Protein AF-A0A1C2C6I6-F1 (afdb_monomer_lite)

Secondary structure (DSSP, 8-state):
-HHHHHHHHHHHHHHHHHHHHHHHHHHHHHHHHHHHHHHHHHHHHHHHHHHHHHHHHHHHT---------EEE-TTT--EEETT-SB-TTT--B--

Sequence (96 aa):
MQLAILIVLILIAVVIAPWSIGVVIAAAAIYGVYLVAATVLAGVVFIIVAIWMFFTQKAKCEKPEEIHGERKACKYCQAEIAASTTYCKNCGQANT

pLDDT: mean 83.41, std 13.33, range [43.78, 96.44]

Structure (mmCIF, N/CA/C/O backbone):
data_AF-A0A1C2C6I6-F1
#
_entry.id   AF-A0A1C2C6I6-F1
#
loop_
_atom_site.group_PDB
_atom_site.id
_atom_site.type_symbol
_atom_site.label_atom_id
_atom_site.label_alt_id
_atom_site.label_comp_id
_atom_site.label_asym_id
_atom_site.label_entity_id
_atom_site.label_seq_id
_atom_site.pdbx_PDB_ins_code
_atom_site.Cartn_x
_atom_site.Cartn_y
_atom_site.Cartn_z
_atom_site.occupancy
_atom_site.B_iso_or_equiv
_atom_site.auth_seq_id
_atom_site.auth_comp_id
_atom_site.auth_asym_id
_atom_site.auth_atom_id
_atom_site.pdbx_PDB_model_num
ATOM 1 N N . MET A 1 1 ? 24.016 -6.792 -47.421 1.00 79.50 1 MET A N 1
ATOM 2 C CA . MET A 1 1 ? 22.615 -6.688 -46.949 1.00 79.50 1 MET A CA 1
ATOM 3 C C . MET A 1 1 ? 22.498 -6.897 -45.437 1.00 79.50 1 MET A C 1
ATOM 5 O O . MET A 1 1 ? 21.989 -6.022 -44.758 1.00 79.50 1 MET A O 1
ATOM 9 N N . GLN A 1 2 ? 23.024 -7.993 -44.882 1.00 85.00 2 GLN A N 1
ATOM 10 C CA . GLN A 1 2 ? 22.872 -8.338 -43.458 1.00 85.00 2 GLN A CA 1
ATOM 11 C C . GLN A 1 2 ? 23.664 -7.446 -42.474 1.00 85.00 2 GLN A C 1
ATOM 13 O O . GLN A 1 2 ? 23.216 -7.193 -41.362 1.00 85.00 2 GLN A O 1
ATOM 18 N N . LEU A 1 3 ? 24.814 -6.904 -42.890 1.00 92.56 3 LEU A N 1
ATOM 19 C CA . LEU A 1 3 ? 25.593 -5.966 -42.067 1.00 92.56 3 LEU A CA 1
ATOM 20 C C . LEU A 1 3 ? 24.816 -4.684 -41.731 1.00 92.56 3 LEU A C 1
ATOM 22 O O . LEU A 1 3 ? 24.904 -4.190 -40.613 1.00 92.56 3 LEU A O 1
ATOM 26 N N . ALA A 1 4 ? 24.014 -4.177 -42.672 1.00 93.12 4 ALA A N 1
ATOM 27 C CA . ALA A 1 4 ? 23.242 -2.956 -42.469 1.00 93.12 4 ALA A CA 1
ATOM 28 C C . ALA A 1 4 ? 22.178 -3.133 -41.377 1.00 93.12 4 ALA A C 1
ATOM 30 O O . ALA A 1 4 ? 22.053 -2.280 -40.503 1.00 93.12 4 ALA A O 1
ATOM 31 N N . ILE A 1 5 ? 21.459 -4.263 -41.375 1.00 95.31 5 ILE A N 1
ATOM 32 C CA . ILE A 1 5 ? 20.430 -4.508 -40.357 1.00 95.31 5 ILE A CA 1
ATOM 33 C C . ILE A 1 5 ? 21.036 -4.722 -38.967 1.00 95.31 5 ILE A C 1
ATOM 35 O O . ILE A 1 5 ? 20.479 -4.259 -37.976 1.00 95.31 5 ILE A O 1
ATOM 39 N N . LEU A 1 6 ? 22.213 -5.346 -38.891 1.00 95.00 6 LEU A N 1
ATOM 40 C CA . LEU A 1 6 ? 22.908 -5.573 -37.626 1.00 95.00 6 LEU A CA 1
ATOM 41 C C . LEU A 1 6 ? 23.368 -4.247 -36.998 1.00 95.00 6 LEU A C 1
ATOM 43 O O . LEU A 1 6 ? 23.156 -4.026 -35.807 1.00 95.00 6 LEU A O 1
ATOM 47 N N . ILE A 1 7 ? 23.910 -3.330 -37.805 1.00 95.88 7 ILE A N 1
ATOM 48 C CA . ILE A 1 7 ? 24.303 -1.988 -37.347 1.00 95.88 7 ILE A CA 1
ATOM 49 C C . ILE A 1 7 ? 23.093 -1.212 -36.816 1.00 95.88 7 ILE A C 1
ATOM 51 O O . ILE A 1 7 ? 23.177 -0.610 -35.747 1.00 95.88 7 ILE A O 1
ATOM 55 N N . VAL A 1 8 ? 21.962 -1.254 -37.525 1.00 95.81 8 VAL A N 1
ATOM 56 C CA . VAL A 1 8 ? 20.733 -0.565 -37.102 1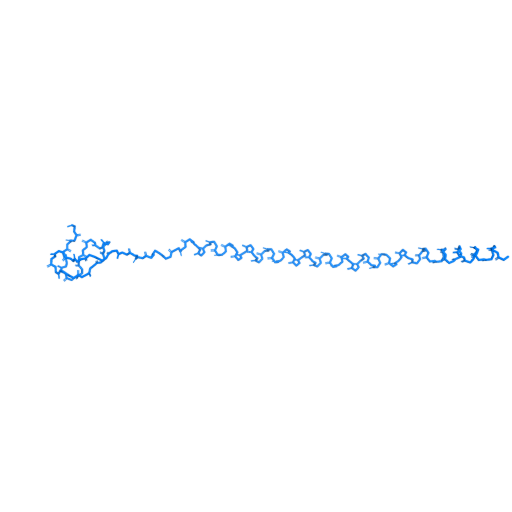.00 95.81 8 VAL A CA 1
ATOM 57 C C . VAL A 1 8 ? 20.226 -1.106 -35.763 1.00 95.81 8 VAL A C 1
ATOM 59 O O . VAL A 1 8 ? 19.880 -0.321 -34.883 1.00 95.81 8 VAL A O 1
ATOM 62 N N . LEU A 1 9 ? 20.232 -2.428 -35.570 1.00 94.12 9 LEU A N 1
ATOM 63 C CA . LEU A 1 9 ? 19.804 -3.047 -34.311 1.00 94.12 9 LEU A CA 1
ATOM 64 C C . LEU A 1 9 ? 20.692 -2.641 -33.129 1.00 94.12 9 LEU A C 1
ATOM 66 O O . LEU A 1 9 ? 20.172 -2.331 -32.058 1.00 94.12 9 LEU A O 1
ATOM 70 N N . ILE A 1 10 ? 22.013 -2.585 -33.325 1.00 95.38 10 ILE A N 1
ATOM 71 C CA . ILE A 1 10 ? 22.948 -2.108 -32.294 1.00 95.38 10 ILE A CA 1
ATOM 72 C C . ILE A 1 10 ? 22.679 -0.639 -31.963 1.00 95.38 10 ILE A C 1
ATOM 74 O O . ILE A 1 10 ? 22.634 -0.275 -30.792 1.00 95.38 10 ILE A O 1
ATOM 78 N N . LEU A 1 11 ? 22.452 0.200 -32.975 1.00 95.00 11 LEU A N 1
ATOM 79 C CA . LEU A 1 11 ? 22.135 1.616 -32.786 1.00 95.00 11 LEU A CA 1
ATOM 80 C C . LEU A 1 11 ? 20.870 1.805 -31.943 1.00 95.00 11 LEU A C 1
ATOM 82 O O . LEU A 1 11 ? 20.884 2.563 -30.975 1.00 95.00 11 LEU A O 1
ATOM 86 N N . ILE A 1 12 ? 19.802 1.072 -32.264 1.00 94.31 12 ILE A N 1
ATOM 87 C CA . ILE A 1 12 ? 18.552 1.106 -31.496 1.00 94.31 12 ILE A CA 1
ATOM 88 C C . ILE A 1 12 ? 18.797 0.636 -30.059 1.00 94.31 12 ILE A C 1
ATOM 90 O O . ILE A 1 12 ? 18.341 1.290 -29.124 1.00 94.31 12 ILE A O 1
ATOM 94 N N . ALA A 1 13 ? 19.547 -0.450 -29.864 1.00 92.38 13 ALA A N 1
ATOM 95 C CA . ALA A 1 13 ? 19.861 -0.961 -28.533 1.00 92.38 13 ALA A CA 1
ATOM 96 C C . ALA A 1 13 ? 20.647 0.059 -27.690 1.00 92.38 13 ALA A C 1
ATOM 98 O O . ALA A 1 13 ? 20.307 0.279 -26.530 1.00 92.38 13 ALA A O 1
ATOM 99 N N . VAL A 1 14 ? 21.649 0.724 -28.274 1.00 95.06 14 VAL A N 1
ATOM 100 C CA . VAL A 1 14 ? 22.473 1.735 -27.589 1.00 95.06 14 VAL A CA 1
ATOM 101 C C . VAL A 1 14 ? 21.670 2.990 -27.246 1.00 95.06 14 VAL A C 1
ATOM 103 O O . VAL A 1 14 ? 21.900 3.584 -26.198 1.00 95.06 14 VAL A O 1
ATOM 106 N N . VAL A 1 15 ? 20.713 3.384 -28.088 1.00 94.38 15 VAL A N 1
ATOM 107 C CA . VAL A 1 15 ? 19.847 4.544 -27.825 1.00 94.38 15 VAL A CA 1
ATOM 108 C C . VAL A 1 15 ? 18.758 4.216 -26.795 1.00 94.38 15 VAL A C 1
ATOM 110 O O . VAL A 1 15 ? 18.479 5.031 -25.917 1.00 94.38 15 VAL A O 1
ATOM 113 N N . ILE A 1 16 ? 18.160 3.021 -26.856 1.00 93.88 16 ILE A N 1
ATOM 114 C CA . ILE A 1 16 ? 17.079 2.608 -25.945 1.00 93.88 16 ILE A CA 1
ATOM 115 C C . ILE A 1 16 ? 17.601 2.252 -24.548 1.00 93.88 16 ILE A C 1
ATOM 117 O O . ILE A 1 16 ? 16.928 2.552 -23.560 1.00 93.88 16 ILE A O 1
ATOM 121 N N . ALA A 1 17 ? 18.777 1.630 -24.435 1.00 89.12 17 ALA A N 1
ATOM 122 C CA . ALA A 1 17 ? 19.322 1.167 -23.157 1.00 89.12 17 ALA A CA 1
ATOM 123 C C . ALA A 1 17 ? 19.427 2.258 -22.065 1.00 89.12 17 ALA A C 1
ATOM 125 O O . ALA A 1 17 ? 18.976 2.005 -20.951 1.00 89.12 17 ALA A O 1
ATOM 126 N N . PRO A 1 18 ? 19.953 3.472 -22.320 1.00 90.75 18 PRO A N 1
ATOM 127 C CA . PRO A 1 18 ? 19.988 4.523 -21.304 1.00 90.75 18 PRO A CA 1
ATOM 128 C C . PRO A 1 18 ? 18.606 5.130 -21.020 1.00 90.75 18 PRO A C 1
ATOM 130 O O . PRO A 1 18 ? 18.355 5.580 -19.903 1.00 90.75 18 PRO A O 1
ATOM 133 N N . TRP A 1 19 ? 17.686 5.121 -21.990 1.00 90.25 19 TRP A N 1
ATOM 134 C CA . TRP A 1 19 ? 16.335 5.657 -21.797 1.00 90.25 19 TRP A CA 1
ATOM 135 C C . TRP A 1 19 ? 15.470 4.750 -20.910 1.00 90.25 19 TRP A C 1
ATOM 137 O O . TRP A 1 19 ? 14.711 5.243 -20.072 1.00 90.25 19 TRP A O 1
ATOM 147 N N . SER A 1 20 ? 15.633 3.427 -21.019 1.00 89.94 20 SER A N 1
ATOM 148 C CA . SER A 1 20 ? 14.884 2.463 -20.202 1.00 89.94 20 SER A CA 1
ATOM 149 C C . SER A 1 20 ? 15.214 2.562 -18.708 1.00 89.94 20 SER A C 1
ATOM 151 O O . SER A 1 20 ? 14.328 2.352 -17.882 1.00 89.94 20 SER A O 1
ATOM 153 N N . ILE A 1 21 ? 16.434 2.977 -18.345 1.00 89.00 21 ILE A N 1
ATOM 154 C CA . ILE A 1 21 ? 16.832 3.203 -16.946 1.00 89.00 21 ILE A CA 1
ATOM 155 C C . ILE A 1 21 ? 15.941 4.269 -16.293 1.00 89.00 21 ILE A C 1
ATOM 157 O O . ILE A 1 21 ? 15.435 4.063 -15.190 1.00 89.00 21 ILE A O 1
ATOM 161 N N . GLY A 1 22 ? 15.686 5.383 -16.987 1.00 87.81 22 GLY A N 1
ATOM 162 C CA . GLY A 1 22 ? 14.812 6.444 -16.478 1.00 87.81 22 GLY A CA 1
ATOM 163 C C . GLY A 1 22 ? 13.369 5.974 -16.282 1.00 87.81 22 GLY A C 1
ATOM 164 O O . GLY A 1 22 ? 12.754 6.266 -15.255 1.00 87.81 22 GLY A O 1
ATOM 165 N N . VAL A 1 23 ? 12.849 5.184 -17.227 1.00 89.50 23 VAL A N 1
ATOM 166 C CA . VAL A 1 23 ? 11.495 4.610 -17.148 1.00 89.50 23 VAL A CA 1
ATOM 167 C C . VAL A 1 23 ? 11.362 3.671 -15.946 1.00 89.50 23 VAL A C 1
ATOM 169 O O . VAL A 1 23 ? 10.370 3.744 -15.221 1.00 89.50 23 VAL A O 1
ATOM 172 N N . VAL A 1 24 ? 12.371 2.833 -15.686 1.00 90.69 24 VAL A N 1
ATOM 173 C CA . VAL A 1 24 ? 12.374 1.911 -14.539 1.00 90.69 24 VAL A CA 1
ATOM 174 C C . VAL A 1 24 ? 12.391 2.672 -13.212 1.00 90.69 24 VAL A C 1
ATOM 176 O O . VAL A 1 24 ? 11.642 2.317 -12.304 1.00 90.69 24 VAL A O 1
ATOM 179 N N . ILE A 1 25 ? 13.181 3.743 -13.099 1.00 91.25 25 ILE A N 1
ATOM 180 C CA . ILE A 1 25 ? 13.227 4.575 -11.885 1.00 91.25 25 ILE A CA 1
ATOM 181 C C . ILE A 1 25 ? 11.875 5.254 -11.636 1.00 91.25 25 ILE A C 1
ATOM 183 O O . ILE A 1 25 ? 11.370 5.226 -10.514 1.00 91.25 25 ILE A O 1
ATOM 187 N N . ALA A 1 26 ? 11.261 5.827 -12.674 1.00 91.38 26 ALA A N 1
ATOM 188 C CA . ALA A 1 26 ? 9.948 6.457 -12.559 1.00 91.38 26 ALA A CA 1
ATOM 189 C C . ALA A 1 26 ? 8.864 5.446 -12.145 1.00 91.38 26 ALA A C 1
ATOM 191 O O . ALA A 1 26 ? 8.072 5.715 -11.240 1.00 91.38 26 ALA A O 1
ATOM 192 N N . ALA A 1 27 ? 8.868 4.256 -12.753 1.00 90.00 27 ALA A N 1
ATOM 193 C CA . ALA A 1 27 ? 7.955 3.176 -12.394 1.00 90.00 27 ALA A CA 1
ATOM 194 C C . ALA A 1 27 ? 8.158 2.716 -10.941 1.00 90.00 27 ALA A C 1
ATOM 196 O O . ALA A 1 27 ? 7.185 2.559 -10.202 1.00 90.00 27 ALA A O 1
ATOM 197 N N . ALA A 1 28 ? 9.411 2.562 -10.506 1.00 90.19 28 ALA A N 1
ATOM 198 C CA . ALA A 1 28 ? 9.743 2.191 -9.134 1.00 90.19 28 ALA A CA 1
ATOM 199 C C . ALA A 1 28 ? 9.289 3.253 -8.122 1.00 90.19 28 ALA A C 1
ATOM 201 O O . ALA A 1 28 ? 8.781 2.897 -7.061 1.00 90.19 28 ALA A O 1
ATOM 202 N N . ALA A 1 29 ? 9.408 4.542 -8.450 1.00 91.50 29 ALA A N 1
ATOM 203 C CA . ALA A 1 29 ? 8.935 5.625 -7.591 1.00 91.50 29 ALA A CA 1
ATOM 204 C C . ALA A 1 29 ? 7.408 5.590 -7.418 1.00 91.50 29 ALA A C 1
ATOM 206 O O . ALA A 1 29 ? 6.913 5.655 -6.293 1.00 91.50 29 ALA A O 1
ATOM 207 N N . ILE A 1 30 ? 6.660 5.417 -8.513 1.00 93.06 30 ILE A N 1
ATOM 208 C CA . ILE A 1 30 ? 5.192 5.305 -8.472 1.00 93.06 30 ILE A CA 1
ATOM 209 C C . ILE A 1 30 ? 4.772 4.075 -7.657 1.00 93.06 30 ILE A C 1
ATOM 211 O O . ILE A 1 30 ? 3.903 4.168 -6.787 1.00 93.06 30 ILE A O 1
ATOM 215 N N . TYR A 1 31 ? 5.417 2.932 -7.895 1.00 88.94 31 TYR A N 1
ATOM 216 C CA . TYR A 1 31 ? 5.125 1.699 -7.167 1.00 88.94 31 TYR A CA 1
ATOM 217 C C . TYR A 1 31 ? 5.485 1.805 -5.679 1.00 88.94 31 TYR A C 1
ATOM 219 O O . TYR A 1 31 ? 4.734 1.346 -4.818 1.00 88.94 31 TYR A O 1
ATOM 227 N N . GLY A 1 32 ? 6.598 2.471 -5.361 1.00 88.50 32 GLY A N 1
ATOM 228 C CA . GLY A 1 32 ? 7.033 2.735 -3.992 1.00 88.50 32 GLY A CA 1
ATOM 229 C C . GLY A 1 32 ? 6.008 3.547 -3.202 1.00 88.50 32 GLY A C 1
ATOM 230 O O . GLY A 1 32 ? 5.675 3.177 -2.078 1.00 88.50 32 GLY A O 1
ATOM 231 N N . VAL A 1 33 ? 5.432 4.594 -3.804 1.00 92.62 33 VAL A N 1
ATOM 232 C CA . VAL A 1 33 ? 4.351 5.375 -3.174 1.00 92.62 33 VAL A CA 1
ATOM 233 C C . VAL A 1 33 ? 3.138 4.491 -2.877 1.00 92.62 33 VAL A C 1
ATOM 235 O O . VAL A 1 33 ? 2.567 4.578 -1.789 1.00 92.62 33 VAL A O 1
ATOM 238 N N . TYR A 1 34 ? 2.772 3.601 -3.802 1.00 92.62 34 TYR A N 1
ATOM 239 C CA . TYR A 1 34 ? 1.642 2.694 -3.607 1.00 92.62 34 TYR A CA 1
ATOM 240 C C . TYR A 1 34 ? 1.883 1.693 -2.467 1.00 92.62 34 TYR A C 1
ATOM 242 O O . TYR A 1 34 ? 0.990 1.463 -1.652 1.00 92.62 34 TYR A O 1
ATOM 250 N N . LEU A 1 35 ? 3.100 1.151 -2.349 1.00 89.88 35 LEU A N 1
ATOM 251 C CA . LEU A 1 35 ? 3.477 0.273 -1.235 1.00 89.88 35 LEU A CA 1
ATOM 252 C C . LEU A 1 35 ? 3.402 0.988 0.120 1.00 89.88 35 LEU A C 1
ATOM 254 O O . LEU A 1 35 ? 2.891 0.426 1.093 1.00 89.88 35 LEU A O 1
ATOM 258 N N . VAL A 1 36 ? 3.866 2.236 0.196 1.00 92.94 36 VAL A N 1
ATOM 259 C CA . VAL A 1 36 ? 3.778 3.023 1.435 1.00 92.94 36 VAL A CA 1
ATOM 260 C C . VAL A 1 36 ? 2.316 3.314 1.780 1.00 92.94 36 VAL A C 1
ATOM 262 O O . VAL A 1 36 ? 1.895 3.095 2.913 1.00 92.94 36 VAL A O 1
ATOM 265 N N . ALA A 1 37 ? 1.499 3.717 0.806 1.00 93.38 37 ALA A N 1
ATOM 266 C CA . ALA A 1 37 ? 0.073 3.942 1.034 1.00 93.38 37 ALA A CA 1
ATOM 267 C C . ALA A 1 37 ? -0.645 2.667 1.518 1.00 93.38 37 ALA A C 1
ATOM 269 O O . ALA A 1 37 ? -1.413 2.717 2.480 1.00 93.38 37 ALA A O 1
ATOM 270 N N . ALA A 1 38 ? -0.360 1.518 0.898 1.00 94.06 38 ALA A N 1
ATOM 271 C CA . ALA A 1 38 ? -0.956 0.235 1.261 1.00 94.06 38 ALA A CA 1
ATOM 272 C C . ALA A 1 38 ? -0.579 -0.208 2.683 1.00 94.06 38 ALA A C 1
ATOM 274 O O . ALA A 1 38 ? -1.436 -0.679 3.428 1.00 94.06 38 ALA A O 1
ATOM 275 N N . THR A 1 39 ? 0.682 -0.028 3.083 1.00 94.19 39 THR A N 1
ATOM 276 C CA . THR A 1 39 ? 1.141 -0.381 4.437 1.00 94.19 39 THR A CA 1
ATOM 277 C C . THR A 1 39 ? 0.523 0.517 5.507 1.00 94.19 39 THR A C 1
ATOM 279 O O . THR A 1 39 ? 0.084 0.011 6.541 1.00 94.19 39 THR A O 1
ATOM 282 N N . VAL A 1 40 ? 0.398 1.822 5.246 1.00 96.06 40 VAL A N 1
ATOM 283 C CA . VAL A 1 40 ? -0.291 2.758 6.150 1.00 96.06 40 VAL A CA 1
ATOM 284 C C . VAL A 1 40 ? -1.770 2.390 6.291 1.00 96.06 40 VAL A C 1
ATOM 286 O O . VAL A 1 40 ? -2.264 2.275 7.411 1.00 96.06 40 VAL A O 1
ATOM 289 N N . LEU A 1 41 ? -2.467 2.137 5.179 1.00 95.94 41 LEU A N 1
ATOM 290 C CA . LEU A 1 41 ? -3.871 1.708 5.190 1.00 95.94 41 LEU A CA 1
ATOM 291 C C . LEU A 1 41 ? -4.066 0.400 5.963 1.00 95.94 41 LEU A C 1
ATOM 293 O O . LEU A 1 41 ? -4.942 0.324 6.824 1.00 95.94 41 LEU A O 1
ATOM 297 N N . ALA A 1 42 ? -3.234 -0.609 5.701 1.00 95.19 42 ALA A N 1
ATOM 298 C CA . ALA A 1 42 ? -3.290 -1.881 6.412 1.00 95.19 42 ALA A CA 1
ATOM 299 C C . ALA A 1 42 ? -3.064 -1.698 7.922 1.00 95.19 42 ALA A C 1
ATOM 301 O O . ALA A 1 42 ? -3.807 -2.265 8.722 1.00 95.19 42 ALA A O 1
ATOM 302 N N . GLY A 1 43 ? -2.098 -0.862 8.316 1.00 95.25 43 GLY A N 1
ATOM 303 C CA . GLY A 1 43 ? -1.844 -0.532 9.719 1.00 95.25 43 GLY A CA 1
ATOM 304 C C . GLY A 1 43 ? -3.043 0.138 10.394 1.00 95.25 43 GLY A C 1
ATOM 305 O O . GLY A 1 43 ? -3.438 -0.265 11.487 1.00 95.25 43 GLY A O 1
ATOM 306 N N . VAL A 1 44 ? -3.677 1.106 9.728 1.00 96.12 44 VAL A N 1
ATOM 307 C CA . VAL A 1 44 ? -4.872 1.792 10.248 1.00 96.12 44 VAL A CA 1
ATOM 308 C C . VAL A 1 44 ? -6.034 0.816 10.428 1.00 96.12 44 VAL A C 1
ATOM 310 O O . VAL A 1 44 ? -6.652 0.791 11.492 1.00 96.12 44 VAL A O 1
ATOM 313 N N . VAL A 1 45 ? -6.306 -0.028 9.429 1.00 96.44 45 VAL A N 1
ATOM 314 C CA . VAL A 1 45 ? -7.361 -1.052 9.514 1.00 96.44 45 VAL A CA 1
ATOM 315 C C . VAL A 1 45 ? -7.081 -2.023 10.658 1.00 96.44 45 VAL A C 1
ATOM 317 O O . VAL A 1 45 ? -7.984 -2.332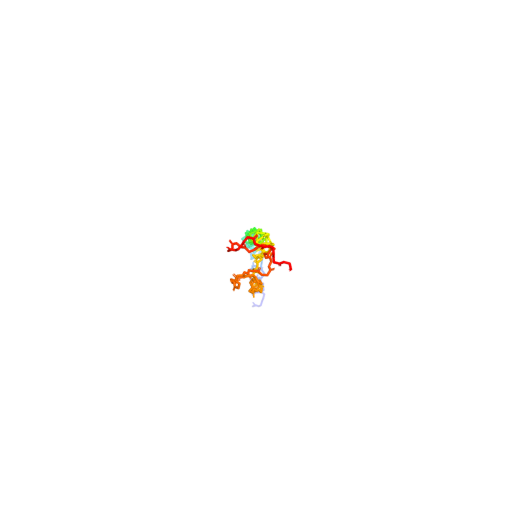 11.434 1.00 96.44 45 VAL A O 1
ATOM 320 N N . PHE A 1 46 ? -5.830 -2.458 10.813 1.00 95.62 46 PHE A N 1
ATOM 321 C CA . PHE A 1 46 ? -5.437 -3.357 11.893 1.00 95.62 46 PHE A CA 1
ATOM 322 C C . PHE A 1 46 ? -5.676 -2.735 13.273 1.00 95.62 46 PHE A C 1
ATOM 324 O O . PHE A 1 46 ? -6.233 -3.390 14.153 1.00 95.62 46 PHE A O 1
ATOM 331 N N . ILE A 1 47 ? -5.333 -1.455 13.452 1.00 95.19 47 ILE A N 1
ATOM 332 C CA . ILE A 1 47 ? -5.582 -0.721 14.699 1.00 95.19 47 ILE A CA 1
ATOM 333 C C . ILE A 1 47 ? -7.085 -0.603 14.969 1.00 95.19 47 ILE A C 1
ATOM 335 O O . ILE A 1 47 ? -7.523 -0.883 16.083 1.00 95.19 47 ILE A O 1
ATOM 339 N N . ILE A 1 48 ? -7.889 -0.243 13.964 1.00 95.44 48 ILE A N 1
ATOM 340 C CA . ILE A 1 48 ? -9.348 -0.129 14.111 1.00 95.44 48 ILE A CA 1
ATOM 341 C C . ILE A 1 48 ? -9.947 -1.468 14.546 1.00 95.44 48 ILE A C 1
ATOM 343 O O . ILE A 1 48 ? -10.722 -1.506 15.501 1.00 95.44 48 ILE A O 1
ATOM 347 N N . VAL A 1 49 ? -9.561 -2.567 13.890 1.00 94.88 49 VAL A N 1
ATOM 348 C CA . VAL A 1 49 ? -10.032 -3.918 14.228 1.00 94.88 49 VAL A CA 1
ATOM 349 C C . VAL A 1 49 ? -9.577 -4.327 15.628 1.00 94.88 49 VAL A C 1
ATOM 351 O O . VAL A 1 49 ? -10.381 -4.867 16.385 1.00 94.88 49 VAL A O 1
ATOM 354 N N . ALA A 1 50 ? -8.329 -4.040 16.005 1.00 93.00 50 ALA A N 1
ATOM 355 C CA . ALA A 1 50 ? -7.813 -4.338 17.338 1.00 93.00 50 ALA A CA 1
ATOM 356 C C . ALA A 1 50 ? -8.588 -3.581 18.427 1.00 93.00 50 ALA A C 1
ATOM 358 O O . ALA A 1 50 ? -8.982 -4.179 19.428 1.00 93.00 50 ALA A O 1
ATOM 359 N N . ILE A 1 51 ? -8.876 -2.294 18.205 1.00 94.12 51 ILE A N 1
ATOM 360 C CA . ILE A 1 51 ? -9.703 -1.478 19.102 1.00 94.12 51 ILE A CA 1
ATOM 361 C C . ILE A 1 51 ? -11.116 -2.068 19.192 1.00 94.12 51 ILE A C 1
ATOM 363 O O . ILE A 1 51 ? -11.616 -2.296 20.293 1.00 94.12 51 ILE A O 1
ATOM 367 N N . TRP A 1 52 ? -11.744 -2.390 18.059 1.00 93.06 52 TRP A N 1
ATOM 368 C CA . TRP A 1 52 ? -13.070 -3.017 18.019 1.00 93.06 52 TRP A CA 1
ATOM 369 C C . TRP A 1 52 ? -13.116 -4.356 18.770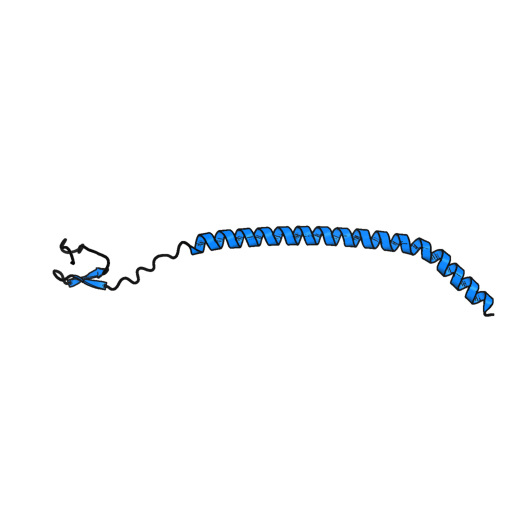 1.00 93.06 52 TRP A C 1
ATOM 371 O O . TRP A 1 52 ? -14.024 -4.598 19.570 1.00 93.06 52 TRP A O 1
ATOM 381 N N . MET A 1 53 ? -12.121 -5.223 18.568 1.00 88.12 53 MET A N 1
ATOM 382 C CA . MET A 1 53 ? -12.003 -6.484 19.305 1.00 88.12 53 MET A CA 1
ATOM 383 C C . MET A 1 53 ? -11.811 -6.248 20.805 1.00 88.12 53 MET A C 1
ATOM 385 O O . MET A 1 53 ? -12.433 -6.930 21.618 1.00 88.12 53 MET A O 1
ATOM 389 N N . PHE A 1 54 ? -11.005 -5.260 21.188 1.00 88.25 54 PHE A N 1
ATOM 390 C CA . PHE A 1 54 ? -10.774 -4.930 22.592 1.00 88.25 54 PHE A CA 1
ATOM 391 C C . PHE A 1 54 ? -12.051 -4.432 23.290 1.00 88.25 54 PHE A C 1
ATOM 393 O O . PHE A 1 54 ? -12.363 -4.867 24.401 1.00 88.25 54 PHE A O 1
ATOM 400 N N . PHE A 1 55 ? -12.844 -3.586 22.624 1.00 82.88 55 PHE A N 1
ATOM 401 C CA . PHE A 1 55 ? -14.134 -3.123 23.149 1.00 82.88 55 PHE A CA 1
ATOM 402 C C . PHE A 1 55 ? -15.188 -4.239 23.206 1.00 82.88 55 PHE A C 1
ATOM 404 O O . PHE A 1 55 ? -15.919 -4.345 24.191 1.00 82.88 55 PHE A O 1
ATOM 411 N N . THR A 1 56 ? -15.251 -5.117 22.204 1.00 76.88 56 THR A N 1
ATOM 412 C CA . THR A 1 56 ? -16.206 -6.243 22.211 1.00 76.88 56 THR A CA 1
ATOM 413 C C . THR A 1 56 ? -15.854 -7.314 23.247 1.00 76.88 56 THR A C 1
ATOM 415 O O . THR A 1 56 ? -16.758 -7.913 23.827 1.00 76.88 56 THR A O 1
ATOM 418 N N . GLN A 1 57 ? -14.569 -7.521 23.555 1.00 70.00 57 GLN A N 1
ATOM 419 C CA . GLN A 1 57 ? -14.138 -8.358 24.683 1.00 70.00 57 GLN A CA 1
ATOM 420 C C . GLN A 1 57 ? -14.625 -7.794 26.022 1.00 70.00 57 GLN A C 1
ATOM 422 O O . GLN A 1 57 ? -15.159 -8.540 26.841 1.00 70.00 57 GLN A O 1
ATOM 427 N N . LYS A 1 58 ? -14.514 -6.474 26.225 1.00 60.44 58 LYS A N 1
ATOM 428 C CA . LYS A 1 58 ? -15.057 -5.809 27.419 1.00 60.44 58 LYS A CA 1
ATOM 429 C C . LYS A 1 58 ? -16.578 -5.973 27.516 1.00 60.44 58 LYS A C 1
ATOM 431 O O . LYS A 1 58 ? -17.072 -6.259 28.600 1.00 60.44 58 LYS A O 1
ATOM 436 N N . ALA A 1 59 ? -17.294 -5.886 26.394 1.00 58.41 59 ALA A N 1
ATOM 437 C CA . ALA A 1 59 ? -18.745 -6.078 26.359 1.00 58.41 59 ALA A CA 1
ATOM 438 C C . ALA A 1 59 ? -19.186 -7.531 26.633 1.00 58.41 59 ALA A C 1
ATOM 440 O O . ALA A 1 59 ? -20.270 -7.749 27.162 1.00 58.41 59 ALA A O 1
ATOM 441 N N . LYS A 1 60 ? -18.361 -8.541 26.320 1.00 52.12 60 LYS A N 1
ATOM 442 C CA . LYS A 1 60 ? -18.698 -9.956 26.577 1.00 52.12 60 LYS A CA 1
ATOM 443 C C . LYS A 1 60 ? -18.513 -10.408 28.031 1.00 52.12 60 LYS A C 1
ATOM 445 O O . LYS A 1 60 ? -19.000 -11.485 28.371 1.00 52.12 60 LYS A O 1
ATOM 450 N N . CYS A 1 61 ? -17.847 -9.622 28.881 1.00 47.16 61 CYS A N 1
ATOM 451 C CA . CYS A 1 61 ? -17.767 -9.909 30.320 1.00 47.16 61 CYS A CA 1
ATOM 452 C C . CYS A 1 61 ? -19.013 -9.470 31.097 1.00 47.16 61 CYS A C 1
ATOM 454 O O . CYS A 1 61 ? -19.208 -9.931 32.216 1.00 47.16 61 CYS A O 1
ATOM 456 N N . GLU A 1 62 ? -19.886 -8.659 30.501 1.00 51.00 62 GLU A N 1
ATOM 457 C CA . GLU A 1 62 ? -21.225 -8.417 31.027 1.00 51.00 62 GLU A CA 1
ATOM 458 C C . GLU A 1 62 ? -22.190 -9.353 30.297 1.00 51.00 62 GLU A C 1
ATOM 460 O O . GLU A 1 62 ? -22.975 -8.955 29.440 1.00 51.00 62 GLU A O 1
ATOM 465 N N . LYS A 1 63 ? -22.103 -10.656 30.595 1.00 43.78 63 LYS A N 1
ATOM 466 C CA . LYS A 1 63 ? -23.292 -11.490 30.414 1.00 43.78 63 LYS A CA 1
ATOM 467 C C . LYS A 1 63 ? -24.341 -10.898 31.358 1.0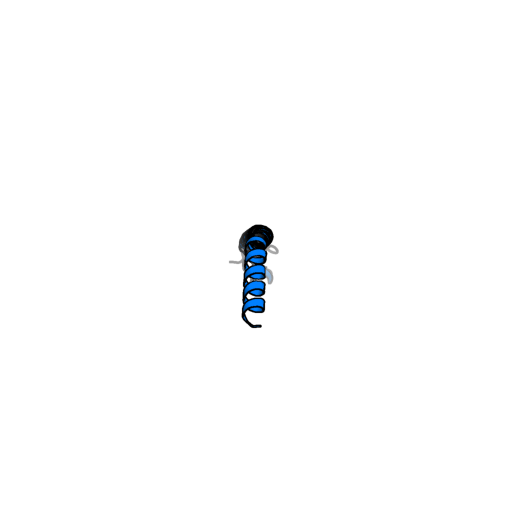0 43.78 63 LYS A C 1
ATOM 469 O O . LYS A 1 63 ? -24.077 -10.900 32.561 1.00 43.78 63 LYS A O 1
ATOM 474 N N . PRO A 1 64 ? -25.499 -10.413 30.876 1.00 53.16 64 PRO A N 1
ATOM 475 C CA . PRO A 1 64 ? -26.623 -10.232 31.770 1.00 53.16 64 PRO A CA 1
ATOM 476 C C . PRO A 1 64 ? -26.875 -11.610 32.371 1.00 53.16 64 PRO A C 1
ATOM 478 O O . PRO A 1 64 ? -27.058 -12.587 31.641 1.00 53.16 64 PRO A O 1
ATOM 481 N N . GLU A 1 65 ? -26.752 -11.705 33.689 1.00 57.47 65 GLU A N 1
ATOM 482 C CA . GLU A 1 65 ? -27.199 -12.859 34.446 1.00 57.47 65 GLU A CA 1
ATOM 483 C C . GLU A 1 65 ? -28.673 -13.038 34.095 1.00 57.47 65 GLU A C 1
ATOM 485 O O . GLU A 1 65 ? -29.548 -12.300 34.549 1.00 57.47 65 GLU A O 1
ATOM 490 N N . GLU A 1 66 ? -28.931 -13.941 33.155 1.00 54.19 66 GLU A N 1
ATOM 491 C CA . GLU A 1 66 ? -30.271 -14.345 32.807 1.00 54.19 66 GLU A CA 1
ATOM 492 C C . GLU A 1 66 ? -30.787 -15.033 34.067 1.00 54.19 66 GLU A C 1
ATOM 494 O O . GLU A 1 66 ? -30.397 -16.160 34.373 1.00 54.19 66 GLU A O 1
ATOM 499 N N . ILE A 1 67 ? -31.590 -14.312 34.856 1.00 56.75 67 ILE A N 1
ATOM 500 C CA . ILE A 1 67 ? -32.313 -14.868 35.997 1.00 56.75 67 ILE A CA 1
ATOM 501 C C . ILE A 1 67 ? -33.358 -15.823 35.413 1.00 56.75 67 ILE A C 1
ATOM 503 O O . ILE A 1 67 ? -34.555 -15.546 35.383 1.00 56.75 67 ILE A O 1
ATOM 507 N N . HIS A 1 68 ? -32.896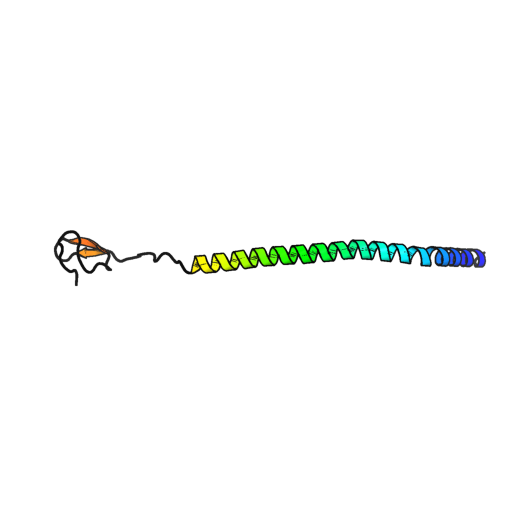 -16.980 34.950 1.00 52.31 68 HIS A N 1
ATOM 508 C CA . HIS A 1 68 ? -33.686 -18.180 34.747 1.00 52.31 68 HIS A CA 1
ATOM 509 C C . HIS A 1 68 ? -33.914 -18.798 36.134 1.00 52.31 68 HIS A C 1
ATOM 511 O O . HIS A 1 68 ? -33.489 -19.903 36.458 1.00 52.31 68 HIS A O 1
ATOM 517 N N . GLY A 1 69 ? -34.497 -17.994 37.024 1.00 57.38 69 GLY A N 1
ATOM 518 C CA . GLY A 1 69 ? -34.814 -18.396 38.378 1.00 57.38 69 GLY A CA 1
ATOM 519 C C . GLY A 1 69 ? -36.093 -19.209 38.344 1.00 57.38 69 GLY A C 1
ATOM 520 O O . GLY A 1 69 ? -37.157 -18.660 38.051 1.00 57.38 69 GLY A O 1
ATOM 521 N N . GLU A 1 70 ? -35.986 -20.496 38.668 1.00 72.00 70 GLU A N 1
ATOM 522 C CA . GLU A 1 70 ? -37.120 -21.345 39.033 1.00 72.00 70 GLU A CA 1
ATOM 523 C C . GLU A 1 70 ? -38.074 -20.547 39.940 1.00 72.00 70 GLU A C 1
ATOM 525 O O . GLU A 1 70 ? -37.654 -19.934 40.928 1.00 72.00 70 GLU A O 1
ATOM 530 N N . ARG A 1 71 ? -39.358 -20.476 39.587 1.00 75.12 71 ARG A N 1
ATOM 531 C CA . ARG A 1 71 ? -40.369 -19.859 40.451 1.00 75.12 71 ARG A CA 1
ATOM 532 C C . ARG A 1 71 ? -40.914 -20.935 41.372 1.00 75.12 71 ARG A C 1
ATOM 534 O O . ARG A 1 71 ? -41.374 -21.969 40.900 1.00 75.12 71 ARG A O 1
ATOM 541 N N . LYS A 1 72 ? -40.885 -20.684 42.680 1.00 81.12 72 LYS A N 1
ATOM 542 C CA . LYS A 1 72 ? -41.508 -21.554 43.684 1.00 81.12 72 LYS A CA 1
ATOM 543 C C . LYS A 1 72 ? -42.669 -20.831 44.352 1.00 81.12 72 LYS A C 1
ATOM 545 O O . LYS A 1 72 ? -42.619 -19.620 44.570 1.00 81.12 72 LYS A O 1
ATOM 550 N N . ALA A 1 73 ? -43.717 -21.574 44.693 1.00 81.19 73 ALA A N 1
ATOM 551 C CA . ALA A 1 73 ? -44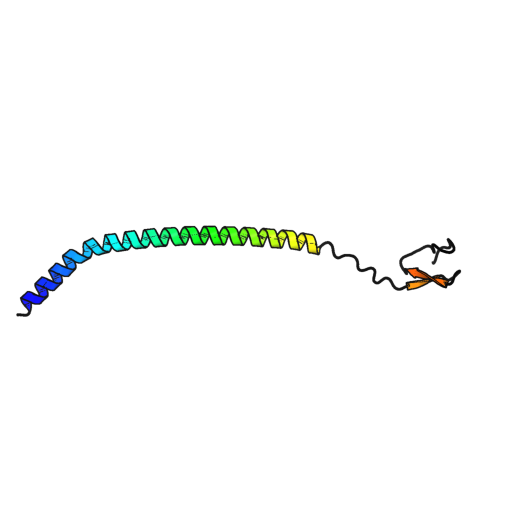.809 -21.044 45.497 1.00 81.19 73 ALA A CA 1
ATOM 552 C C . ALA A 1 73 ? -44.336 -20.855 46.947 1.00 81.19 73 ALA A C 1
ATOM 554 O O . ALA A 1 73 ? -43.656 -21.714 47.514 1.00 81.19 73 ALA A O 1
ATOM 555 N N . CYS A 1 74 ? -44.682 -19.728 47.565 1.00 81.69 74 CYS A N 1
ATOM 556 C CA . CYS A 1 74 ? -44.428 -19.516 48.987 1.00 81.69 74 CYS A CA 1
ATOM 557 C C . CYS A 1 74 ? -45.229 -20.520 49.837 1.00 81.69 74 CYS A C 1
ATOM 559 O O . CYS A 1 74 ? -46.442 -20.635 49.675 1.00 81.69 74 CYS A O 1
ATOM 561 N N . LYS A 1 75 ? -44.586 -21.176 50.812 1.00 82.06 75 LYS A N 1
ATOM 562 C CA . LYS A 1 75 ? -45.234 -22.159 51.705 1.00 82.06 75 LYS A CA 1
ATOM 563 C C . LYS A 1 75 ? -46.421 -21.599 52.508 1.00 82.06 75 LYS A C 1
ATOM 565 O O . LYS A 1 75 ? -47.319 -22.350 52.864 1.00 82.06 75 LYS A O 1
ATOM 570 N N . TYR A 1 76 ? -46.422 -20.293 52.787 1.00 84.88 76 TYR A N 1
ATOM 571 C CA . TYR A 1 76 ? -47.430 -19.642 53.631 1.00 84.88 76 TYR A CA 1
ATOM 572 C C . TYR A 1 76 ? -48.580 -19.014 52.842 1.00 84.88 76 TYR A C 1
ATOM 574 O O . TYR A 1 76 ? -49.737 -19.201 53.196 1.00 84.88 76 TYR A O 1
ATOM 582 N N . CYS A 1 77 ? -48.271 -18.247 51.791 1.00 86.06 77 CYS A N 1
ATOM 583 C CA . CYS A 1 77 ? -49.273 -17.478 51.042 1.00 86.06 77 CYS A CA 1
ATOM 584 C C . CYS A 1 77 ? -49.484 -17.961 49.602 1.00 86.06 77 CYS A C 1
ATOM 586 O O . CYS A 1 77 ? -50.269 -17.355 48.883 1.00 86.06 77 CYS A O 1
ATOM 588 N N . GLN A 1 78 ? -48.758 -18.997 49.167 1.00 83.31 78 GLN A N 1
ATOM 589 C CA . GLN A 1 78 ? -48.790 -19.567 47.812 1.00 83.31 78 GLN A CA 1
ATOM 590 C C . GLN A 1 78 ? -48.527 -18.576 46.668 1.00 83.31 78 GLN A C 1
ATOM 592 O O . GLN A 1 78 ? -48.639 -18.938 45.503 1.00 83.31 78 GLN A O 1
ATOM 597 N N . ALA A 1 79 ? -48.104 -17.348 46.974 1.00 82.31 79 ALA A N 1
ATOM 598 C CA . ALA A 1 79 ? -47.666 -16.404 45.962 1.00 82.31 79 ALA A CA 1
ATOM 599 C C . ALA A 1 79 ? -46.422 -16.944 45.245 1.00 82.31 79 ALA A C 1
ATOM 601 O O . ALA A 1 79 ? -45.505 -17.470 45.888 1.00 82.31 79 ALA A O 1
ATOM 602 N N . GLU A 1 80 ? -46.386 -16.791 43.923 1.00 80.94 80 GLU A N 1
ATOM 603 C CA . GLU A 1 80 ? -45.210 -17.112 43.121 1.00 80.94 80 GLU A CA 1
ATOM 604 C C . GLU A 1 80 ? -44.068 -16.156 43.461 1.00 80.94 80 GLU A C 1
ATOM 606 O O . GLU A 1 80 ? -44.186 -14.935 43.325 1.00 80.94 80 GLU A O 1
ATOM 611 N N . ILE A 1 81 ? -42.944 -16.717 43.899 1.00 80.50 81 ILE A N 1
ATOM 612 C CA . ILE A 1 81 ? -41.729 -15.973 44.222 1.00 80.50 81 ILE A CA 1
ATOM 613 C C . ILE A 1 81 ? -40.522 -16.622 43.544 1.00 80.50 81 ILE A C 1
ATOM 615 O O . ILE A 1 81 ? -40.509 -17.819 43.255 1.00 80.50 81 ILE A O 1
ATOM 619 N N . ALA A 1 82 ? -39.494 -15.822 43.264 1.00 77.62 82 ALA A N 1
ATOM 620 C CA . ALA A 1 82 ? -38.260 -16.336 42.680 1.00 77.62 82 ALA A CA 1
ATOM 621 C C . ALA A 1 82 ? -37.549 -17.262 43.679 1.00 77.62 82 ALA A C 1
ATOM 623 O O . ALA A 1 82 ? -37.475 -16.938 44.870 1.00 77.62 82 ALA A O 1
ATOM 624 N N . ALA A 1 83 ? -36.994 -18.386 43.211 1.00 73.62 83 ALA A N 1
ATOM 625 C CA . ALA A 1 83 ? -36.314 -19.350 44.076 1.00 73.62 83 ALA A CA 1
ATOM 626 C C . ALA A 1 83 ? -35.152 -18.741 44.875 1.00 73.62 83 ALA A C 1
ATOM 628 O O . ALA A 1 83 ? -34.888 -19.191 45.989 1.00 73.62 83 ALA A O 1
ATOM 629 N N . SER A 1 84 ? -34.525 -17.686 44.348 1.00 73.19 84 SER A N 1
ATOM 630 C CA . SER A 1 84 ? -33.441 -16.939 44.993 1.00 73.19 84 SER A CA 1
ATOM 631 C C . SER A 1 84 ? -33.886 -16.023 46.140 1.00 73.19 84 SER A C 1
ATOM 633 O O . SER A 1 84 ? -33.044 -15.527 46.885 1.00 73.19 84 SER A O 1
ATOM 635 N N . THR A 1 85 ? -35.188 -15.773 46.313 1.00 74.19 85 THR A N 1
ATOM 636 C CA . THR A 1 85 ? -35.678 -14.902 47.391 1.00 74.19 85 THR A CA 1
ATOM 637 C C . THR A 1 85 ? -35.835 -15.665 48.707 1.00 74.19 85 THR A C 1
ATOM 639 O O . THR A 1 85 ? -36.650 -16.580 48.828 1.00 74.19 85 THR A O 1
ATOM 642 N N . THR A 1 86 ? -35.072 -15.255 49.723 1.00 80.12 86 THR A N 1
ATOM 643 C CA . THR A 1 86 ? -35.118 -15.824 51.083 1.00 80.12 86 THR A CA 1
ATOM 644 C C . THR A 1 86 ? -36.367 -15.408 51.857 1.00 80.12 86 THR A C 1
ATOM 646 O O . THR A 1 86 ? -36.720 -16.051 52.838 1.00 80.12 86 THR A O 1
ATOM 649 N N . TYR A 1 87 ? -37.056 -14.347 51.434 1.00 83.19 87 TYR A N 1
ATOM 650 C CA . TYR A 1 87 ? -38.248 -13.817 52.091 1.00 83.19 87 TYR A CA 1
ATOM 651 C C . TYR A 1 87 ? -39.352 -13.539 51.070 1.00 83.19 87 TYR A C 1
ATOM 653 O O . TYR A 1 87 ? -39.095 -13.095 49.950 1.00 83.19 87 TYR A O 1
ATOM 661 N N . CYS A 1 88 ? -40.601 -13.789 51.455 1.00 83.81 88 CYS A N 1
ATOM 662 C CA . CYS A 1 88 ? -41.750 -13.479 50.615 1.00 83.81 88 CYS A CA 1
ATOM 663 C C . CYS A 1 88 ? -42.186 -12.022 50.820 1.00 83.81 88 CYS A C 1
ATOM 665 O O . CYS A 1 88 ? -42.495 -11.621 51.939 1.00 83.81 88 CYS A O 1
ATOM 667 N N . LYS A 1 89 ? -42.288 -11.235 49.740 1.00 82.06 89 LYS A N 1
ATOM 668 C CA . LYS A 1 89 ? -42.772 -9.840 49.808 1.00 82.06 89 LYS A CA 1
ATOM 669 C C . LYS A 1 89 ? -44.248 -9.716 50.197 1.00 82.06 89 LYS A C 1
ATOM 671 O O . LYS A 1 89 ? -44.651 -8.665 50.672 1.00 82.06 89 LYS A O 1
ATOM 676 N N . ASN A 1 90 ? -45.041 -10.766 49.981 1.00 81.81 90 ASN A N 1
ATOM 677 C CA . ASN A 1 90 ? -46.480 -10.731 50.232 1.00 81.81 90 ASN A CA 1
ATOM 678 C C . ASN A 1 90 ? -46.820 -11.008 51.706 1.00 81.81 90 ASN A C 1
ATOM 680 O O . ASN A 1 90 ? -47.662 -10.333 52.282 1.00 81.81 90 ASN A O 1
ATOM 684 N N . CYS A 1 91 ? -46.150 -11.980 52.338 1.00 83.88 91 CYS A N 1
ATOM 685 C CA . CYS A 1 91 ? -46.421 -12.351 53.734 1.00 83.88 91 CYS A CA 1
ATOM 686 C C . CYS A 1 91 ? -45.306 -11.991 54.727 1.00 83.88 91 CYS A C 1
ATOM 688 O O . CYS A 1 91 ? -45.476 -12.207 55.922 1.00 83.88 91 CYS A O 1
ATOM 690 N N . GLY A 1 92 ? -44.157 -11.491 54.263 1.00 81.50 92 GLY A N 1
ATOM 691 C CA . GLY A 1 92 ? -43.016 -11.131 55.114 1.00 81.50 92 GLY A CA 1
ATOM 692 C C . GLY A 1 92 ? -42.276 -12.316 55.746 1.00 81.50 92 GLY A C 1
ATOM 693 O O . GLY A 1 92 ? -41.308 -12.108 56.469 1.00 81.50 92 GLY A O 1
ATOM 694 N N . GLN A 1 93 ? -42.702 -13.555 55.484 1.00 81.50 93 GLN A N 1
ATOM 695 C CA . GLN A 1 93 ? -42.101 -14.761 56.057 1.00 81.50 93 GLN A CA 1
ATOM 696 C C . GLN A 1 93 ? -40.871 -15.216 55.264 1.00 81.50 93 GLN A C 1
ATOM 698 O O . GLN A 1 93 ? -40.829 -15.092 54.033 1.00 81.50 93 GLN A O 1
ATOM 703 N N . ALA A 1 94 ? -39.889 -15.787 55.966 1.00 76.00 94 ALA A N 1
ATOM 704 C CA . ALA A 1 94 ? -38.739 -16.434 55.345 1.00 76.00 94 ALA A CA 1
ATOM 705 C C . ALA A 1 94 ? -39.165 -17.741 54.647 1.00 76.00 94 ALA A C 1
ATOM 707 O O . ALA A 1 94 ? -39.925 -18.534 55.202 1.00 76.00 94 ALA A O 1
ATOM 708 N N . ASN A 1 95 ? -38.694 -17.952 53.418 1.00 70.31 95 ASN A N 1
ATOM 709 C CA . ASN A 1 95 ? -38.975 -19.125 52.586 1.00 70.31 95 ASN A CA 1
ATOM 710 C C . ASN A 1 95 ? -37.766 -20.076 52.555 1.00 70.31 95 ASN A C 1
ATOM 712 O O . ASN A 1 95 ? -37.205 -20.346 51.486 1.00 70.31 95 ASN A O 1
ATOM 716 N N . THR A 1 96 ? -37.346 -20.503 53.749 1.00 68.50 96 THR A N 1
ATOM 717 C CA . THR A 1 96 ? -36.355 -21.566 53.984 1.00 68.50 96 THR A CA 1
ATOM 718 C C . THR A 1 96 ? -37.000 -22.938 53.905 1.00 68.50 96 THR A C 1
ATOM 720 O O . THR A 1 96 ? -38.063 -23.108 54.550 1.00 68.50 96 THR A O 1
#

Foldseek 3Di:
DVVVVVVVVVVCCVVVVVVVVVVVVVVVVVVVVVVVVVVVVVVVVVVVVVVVVVVVVVVVVPPPPPCPFDWDQAPPPRDTDGPPDQADPVPRDGRD

Radius of gyration: 40.23 Å; chains: 1; bounding box: 75×29×103 Å